Protein AF-A0A4P2VDH7-F1 (afdb_monomer_lite)

Organism: Plasmodium hylobati (NCBI:txid77520)

pLDDT: mean 75.82, std 11.53, range [51.06, 90.81]

Foldseek 3Di:
DWDFLDDDPNWTWIWDFDDPPFGKIKIKTLDDDDPVNVLVSVCVVVVDPPVPSVQWDWDWDQDPPSMIIIIITGD

Structure (mmCIF, N/CA/C/O backbone):
data_AF-A0A4P2VDH7-F1
#
_entry.id   AF-A0A4P2VDH7-F1
#
loop_
_atom_site.group_PDB
_atom_site.id
_atom_site.type_symbol
_atom_site.label_atom_id
_atom_site.label_alt_id
_atom_site.label_comp_id
_atom_site.label_asym_id
_atom_site.label_entity_id
_atom_site.label_seq_id
_atom_site.pdbx_PDB_ins_code
_atom_site.Cartn_x
_atom_site.Cartn_y
_atom_site.Cartn_z
_atom_site.occupancy
_atom_site.B_iso_or_equiv
_atom_site.auth_seq_id
_atom_site.auth_comp_id
_atom_site.auth_asym_id
_atom_site.auth_atom_id
_atom_site.pdbx_PDB_model_num
ATOM 1 N N . MET A 1 1 ? -13.785 9.607 -4.541 1.00 53.44 1 MET A N 1
ATOM 2 C CA . MET A 1 1 ? -12.888 10.473 -5.327 1.00 53.44 1 MET A CA 1
ATOM 3 C C . MET A 1 1 ? -11.492 9.850 -5.342 1.00 53.44 1 MET A C 1
ATOM 5 O O . MET A 1 1 ? -11.139 9.245 -4.334 1.00 53.44 1 MET A O 1
ATOM 9 N N . LYS A 1 2 ? -10.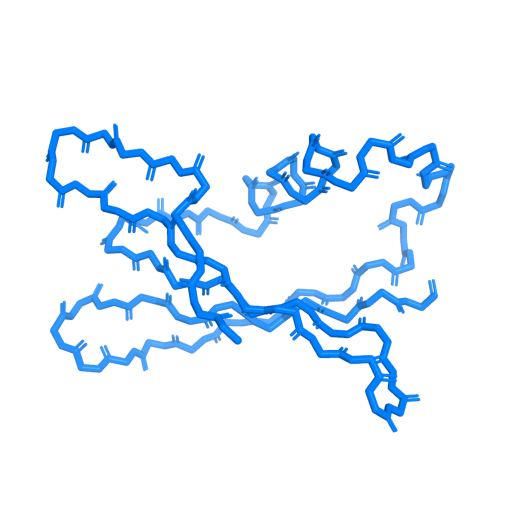768 9.851 -6.473 1.00 59.88 2 LYS A N 1
ATOM 10 C CA . LYS A 1 2 ? -9.333 9.503 -6.496 1.00 59.88 2 LYS A CA 1
ATOM 11 C C . LYS A 1 2 ? -8.568 10.817 -6.406 1.00 59.88 2 LYS A C 1
ATOM 13 O O . LYS A 1 2 ? -8.765 11.665 -7.266 1.00 59.88 2 LYS A O 1
ATOM 18 N N . GLU A 1 3 ? -7.735 10.969 -5.394 1.00 66.50 3 GLU A N 1
ATOM 19 C CA . GLU A 1 3 ? -6.927 12.168 -5.174 1.00 66.50 3 GLU A CA 1
ATOM 20 C C . GLU A 1 3 ? -5.446 11.808 -5.332 1.00 66.50 3 GLU A C 1
ATOM 22 O O . GLU A 1 3 ? -5.057 10.652 -5.135 1.00 66.50 3 GLU A O 1
ATOM 27 N N . ILE A 1 4 ? -4.622 12.765 -5.759 1.00 61.72 4 ILE A N 1
ATOM 28 C CA . ILE A 1 4 ? -3.177 12.569 -5.932 1.00 61.72 4 ILE A CA 1
ATOM 29 C C . ILE A 1 4 ? -2.503 12.928 -4.608 1.00 61.72 4 ILE A C 1
ATOM 31 O O . ILE A 1 4 ? -2.633 14.054 -4.143 1.00 61.72 4 ILE A O 1
ATOM 35 N N . ILE A 1 5 ? -1.791 11.973 -4.003 1.00 68.75 5 ILE A N 1
ATOM 36 C CA . ILE A 1 5 ? -0.991 12.215 -2.788 1.00 68.75 5 ILE A CA 1
ATOM 37 C C . ILE A 1 5 ? 0.342 12.849 -3.173 1.00 68.75 5 ILE A C 1
ATOM 39 O O . ILE A 1 5 ? 0.827 13.761 -2.512 1.00 68.75 5 ILE A O 1
ATOM 43 N N . LEU A 1 6 ? 0.975 12.286 -4.204 1.00 65.69 6 LEU A N 1
ATOM 44 C CA . LEU A 1 6 ? 2.368 12.540 -4.530 1.00 65.69 6 LEU A CA 1
ATOM 45 C C . LEU A 1 6 ? 2.617 12.222 -6.003 1.00 65.69 6 LEU A C 1
ATOM 47 O O . LEU A 1 6 ? 2.119 11.216 -6.520 1.00 65.69 6 LEU A O 1
ATOM 51 N N . ASN A 1 7 ? 3.389 13.077 -6.666 1.00 66.44 7 ASN A N 1
ATOM 52 C CA . ASN A 1 7 ? 3.801 12.904 -8.052 1.00 66.44 7 ASN A CA 1
ATOM 53 C C . ASN A 1 7 ? 5.325 13.027 -8.136 1.00 66.44 7 ASN A C 1
ATOM 55 O O . ASN A 1 7 ? 5.861 14.118 -7.966 1.00 66.44 7 ASN A O 1
ATOM 59 N N . PHE A 1 8 ? 6.008 11.915 -8.404 1.00 62.03 8 PHE A N 1
ATOM 60 C CA . PHE A 1 8 ? 7.446 11.906 -8.670 1.00 62.03 8 PHE A CA 1
ATOM 61 C C . PHE A 1 8 ? 7.687 11.518 -10.121 1.00 62.03 8 PHE A C 1
ATOM 63 O O . PHE A 1 8 ? 7.500 10.354 -10.458 1.00 62.03 8 PHE A O 1
ATOM 70 N N . TYR A 1 9 ? 8.120 12.455 -10.969 1.00 58.47 9 TYR A N 1
ATOM 71 C CA . TYR A 1 9 ? 8.565 12.166 -12.342 1.00 58.47 9 TYR A CA 1
ATOM 72 C C . TYR A 1 9 ? 7.641 11.176 -13.093 1.00 58.47 9 TYR A C 1
ATOM 74 O O . TYR A 1 9 ? 8.063 10.088 -13.478 1.00 58.47 9 TYR A O 1
ATOM 82 N N . TYR A 1 10 ? 6.356 11.525 -13.251 1.00 61.47 10 TYR A N 1
ATOM 83 C CA . TYR A 1 10 ? 5.300 10.703 -13.884 1.00 61.47 10 TYR A CA 1
ATOM 84 C C . TYR A 1 10 ? 4.876 9.429 -13.142 1.00 61.47 10 TYR A C 1
ATOM 86 O O . TYR A 1 10 ? 4.038 8.660 -13.626 1.00 61.47 10 TYR A O 1
ATOM 94 N N . ASN A 1 11 ? 5.392 9.213 -11.938 1.00 69.81 11 ASN A N 1
ATOM 95 C CA . ASN A 1 11 ? 4.901 8.186 -11.047 1.00 69.81 11 ASN A CA 1
ATOM 96 C C . ASN A 1 11 ? 3.947 8.779 -10.020 1.00 69.81 11 ASN A C 1
ATOM 98 O O . ASN A 1 11 ? 4.333 9.324 -8.983 1.00 69.81 11 ASN A O 1
ATOM 102 N N . TYR A 1 12 ? 2.669 8.623 -10.329 1.00 73.69 12 TYR A N 1
ATOM 103 C CA . TYR A 1 12 ? 1.587 9.105 -9.497 1.00 73.69 12 TYR A CA 1
ATOM 104 C C . TYR A 1 12 ? 1.228 8.083 -8.417 1.00 73.69 12 TYR A C 1
ATOM 106 O O . TYR A 1 12 ? 1.004 6.899 -8.702 1.00 73.69 12 TYR A O 1
ATOM 114 N N . ILE A 1 13 ? 1.121 8.568 -7.182 1.00 80.38 13 ILE A N 1
ATOM 115 C CA . ILE A 1 13 ? 0.503 7.853 -6.071 1.00 80.38 13 ILE A CA 1
ATOM 116 C C . ILE A 1 13 ? -0.898 8.427 -5.885 1.00 80.38 13 ILE A C 1
ATOM 118 O O . ILE A 1 13 ? -1.072 9.562 -5.437 1.00 80.38 13 ILE A O 1
ATOM 122 N N . TYR A 1 14 ? -1.905 7.631 -6.226 1.00 81.62 14 TYR A N 1
ATOM 123 C CA . TYR A 1 14 ? -3.304 7.989 -6.024 1.00 81.62 14 TYR A CA 1
ATOM 124 C C . TYR A 1 14 ? -3.834 7.345 -4.757 1.00 81.62 14 TYR A C 1
ATOM 126 O O . TYR A 1 14 ? -3.494 6.199 -4.461 1.00 81.62 14 TYR A O 1
ATOM 134 N N . TYR A 1 15 ? -4.760 8.015 -4.081 1.00 78.56 15 TYR A N 1
ATOM 135 C CA . TYR A 1 15 ? -5.544 7.405 -3.020 1.00 78.56 15 TYR A CA 1
ATOM 136 C C . TYR A 1 15 ? -7.041 7.565 -3.216 1.00 78.56 15 TYR A C 1
ATOM 138 O O . TYR A 1 15 ? -7.527 8.486 -3.868 1.00 78.56 15 TYR A O 1
ATOM 146 N N . LYS A 1 16 ? -7.780 6.618 -2.645 1.00 80.31 16 LYS A N 1
ATOM 147 C CA . LYS A 1 16 ? -9.227 6.675 -2.479 1.00 80.31 16 LYS A CA 1
ATOM 148 C C . LYS A 1 16 ? -9.552 6.261 -1.052 1.00 80.31 16 LYS A C 1
ATOM 150 O O . LYS A 1 16 ? -9.147 5.180 -0.623 1.00 80.31 16 LYS A O 1
ATOM 155 N N . ILE A 1 17 ? -10.310 7.096 -0.351 1.00 74.69 17 ILE A N 1
ATOM 156 C CA . ILE A 1 17 ? -10.842 6.788 0.978 1.00 74.69 17 ILE A CA 1
ATOM 157 C C . ILE A 1 17 ? -12.297 6.359 0.841 1.00 74.69 17 ILE A C 1
ATOM 159 O O . ILE A 1 17 ? -13.033 6.862 -0.012 1.00 74.69 17 ILE A O 1
ATOM 163 N N . SER A 1 18 ? -12.716 5.421 1.679 1.00 70.44 18 SER A N 1
ATOM 164 C CA . SER A 1 18 ? -14.125 5.134 1.884 1.00 70.44 18 SER A CA 1
ATOM 165 C C . SER A 1 18 ? -14.391 4.795 3.344 1.00 70.44 18 SER A C 1
ATOM 167 O O . SER A 1 18 ? -13.6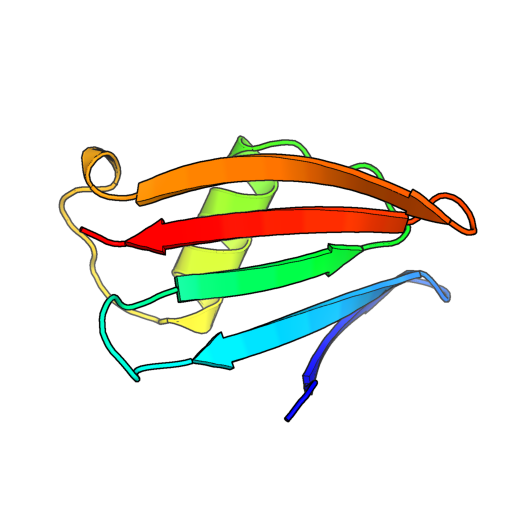05 4.107 3.999 1.00 70.44 18 SER A O 1
ATOM 169 N N . PHE A 1 19 ? -15.519 5.296 3.837 1.00 64.12 19 PHE A N 1
ATOM 170 C CA . PHE A 1 19 ? -15.906 5.252 5.246 1.00 64.12 19 PHE A CA 1
ATOM 171 C C . PHE A 1 19 ? -17.114 4.346 5.516 1.00 64.12 19 PHE A C 1
ATOM 173 O O . PHE A 1 19 ? -17.582 4.268 6.642 1.00 64.12 19 PHE A O 1
ATOM 180 N N . ILE A 1 20 ? -17.616 3.639 4.501 1.00 57.06 20 ILE A N 1
ATOM 181 C CA . ILE A 1 20 ? -18.959 3.037 4.513 1.00 57.06 20 ILE A CA 1
ATOM 182 C C . ILE A 1 20 ? -19.137 1.822 5.445 1.00 57.06 20 ILE A C 1
ATOM 184 O O . ILE A 1 20 ? -20.269 1.414 5.658 1.00 57.06 20 ILE A O 1
ATOM 188 N N . LYS A 1 21 ? -18.075 1.245 6.031 1.00 51.97 21 LYS A N 1
ATOM 189 C CA . LYS A 1 21 ? -18.206 0.128 7.006 1.00 51.97 21 LYS A CA 1
ATOM 190 C C . LYS A 1 21 ? -16.956 -0.120 7.854 1.00 51.97 21 LYS A C 1
ATOM 192 O O . LYS A 1 21 ? -17.064 -0.444 9.022 1.00 51.97 21 LYS A O 1
ATOM 197 N N . ASN A 1 22 ? -15.776 0.073 7.269 1.00 58.50 22 ASN A N 1
ATOM 198 C CA . ASN A 1 22 ? -14.469 0.079 7.929 1.00 58.50 22 ASN A CA 1
ATOM 199 C C . ASN A 1 22 ? -13.668 1.237 7.325 1.00 58.50 22 ASN A C 1
ATOM 201 O O . ASN A 1 22 ? -13.864 1.546 6.150 1.00 58.50 22 ASN A O 1
ATOM 205 N N . LYS A 1 23 ? -12.769 1.887 8.072 1.00 64.62 23 LYS A N 1
ATOM 206 C CA . LYS A 1 23 ? -11.883 2.916 7.497 1.00 64.62 23 LYS A CA 1
ATOM 207 C C . LYS A 1 23 ? -10.872 2.231 6.581 1.00 64.62 23 LYS A C 1
ATOM 209 O O . LYS A 1 23 ? -9.845 1.736 7.050 1.00 64.62 23 LYS A O 1
ATOM 214 N N . TYR A 1 24 ? -11.187 2.169 5.286 1.00 72.81 24 TYR A N 1
ATOM 215 C CA . TYR A 1 24 ? -10.295 1.604 4.283 1.00 72.81 24 TYR A CA 1
ATOM 216 C C . TYR A 1 24 ? -9.736 2.678 3.360 1.00 72.81 24 TYR A C 1
ATOM 218 O O . TYR A 1 24 ? -10.453 3.518 2.811 1.00 72.81 24 TYR A O 1
ATOM 226 N N . TYR A 1 25 ? -8.423 2.607 3.180 1.00 79.25 25 TYR A N 1
ATOM 227 C CA . TYR A 1 25 ? -7.670 3.429 2.250 1.00 79.25 25 TYR A CA 1
ATOM 228 C C . TYR A 1 25 ? -7.191 2.530 1.124 1.00 79.25 25 TYR A C 1
ATOM 230 O O . TYR A 1 25 ? -6.723 1.412 1.348 1.00 79.25 25 TYR A O 1
ATOM 238 N N . ILE A 1 26 ? -7.331 3.015 -0.101 1.00 84.94 26 ILE A N 1
ATOM 239 C CA . ILE A 1 26 ? -6.825 2.331 -1.280 1.00 84.94 26 ILE A CA 1
ATOM 240 C C . ILE A 1 26 ? -5.774 3.222 -1.908 1.00 84.94 26 ILE A C 1
ATOM 242 O O . ILE A 1 26 ? -6.113 4.323 -2.332 1.00 84.94 26 ILE A O 1
ATOM 246 N N . ILE A 1 27 ? -4.538 2.738 -1.992 1.00 85.75 27 ILE A N 1
ATOM 247 C CA . ILE A 1 27 ? -3.448 3.435 -2.679 1.00 85.75 27 ILE A CA 1
ATOM 248 C C . ILE A 1 27 ? -3.150 2.729 -3.999 1.00 85.75 27 ILE A C 1
ATOM 250 O O . ILE A 1 27 ? -3.042 1.506 -4.046 1.00 85.75 27 ILE A O 1
ATOM 254 N N . TYR A 1 28 ? -3.007 3.504 -5.067 1.00 86.44 28 TYR A N 1
ATOM 255 C CA . TYR A 1 28 ? -2.566 3.037 -6.375 1.00 86.44 28 TYR A CA 1
ATOM 256 C C . TYR A 1 28 ? -1.236 3.694 -6.699 1.00 86.44 28 TYR A C 1
ATOM 258 O O . TYR A 1 28 ? -1.123 4.914 -6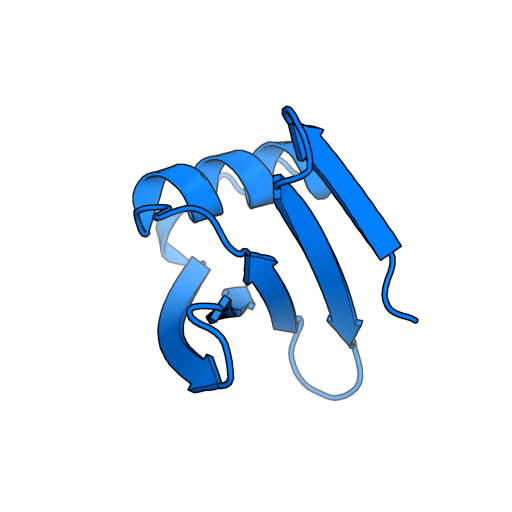.636 1.00 86.44 28 TYR A O 1
ATOM 266 N N . THR A 1 29 ? -0.245 2.898 -7.070 1.00 84.81 29 THR A N 1
ATOM 267 C CA . THR A 1 29 ? 1.091 3.395 -7.412 1.00 84.81 29 THR A CA 1
ATOM 268 C C . THR A 1 29 ? 1.644 2.627 -8.599 1.00 84.81 29 THR A C 1
ATOM 270 O O . THR A 1 29 ? 1.420 1.423 -8.715 1.00 84.81 29 THR A O 1
ATOM 273 N N . LYS A 1 30 ? 2.363 3.331 -9.473 1.00 84.00 30 LYS A N 1
ATOM 274 C CA . LYS A 1 30 ? 3.167 2.735 -10.547 1.00 84.00 30 LYS A CA 1
ATOM 275 C C . LYS A 1 30 ? 4.580 2.361 -10.071 1.00 84.00 30 LYS A C 1
ATOM 277 O O . LYS A 1 30 ? 5.194 1.459 -10.626 1.00 84.00 30 LYS A O 1
ATOM 282 N N . ILE A 1 31 ? 5.073 3.013 -9.011 1.00 84.38 31 ILE A N 1
ATOM 283 C CA . ILE A 1 31 ? 6.348 2.683 -8.360 1.00 84.38 31 ILE A CA 1
ATOM 284 C C . ILE A 1 31 ? 6.165 1.486 -7.430 1.00 84.38 31 ILE A C 1
ATOM 286 O O . ILE A 1 31 ? 5.124 1.309 -6.780 1.00 84.38 31 ILE A O 1
ATOM 290 N N . TYR A 1 32 ? 7.225 0.692 -7.324 1.00 81.06 32 TYR A N 1
ATOM 291 C CA . TYR A 1 32 ? 7.367 -0.300 -6.276 1.00 81.06 32 TYR A CA 1
ATOM 292 C C . TYR A 1 32 ? 7.481 0.375 -4.900 1.00 81.06 32 TYR A C 1
ATOM 294 O O . TYR A 1 32 ? 8.509 0.945 -4.559 1.00 81.06 32 TYR A O 1
ATOM 302 N N . LEU A 1 33 ? 6.415 0.288 -4.106 1.00 85.44 33 LEU A N 1
ATOM 303 C CA . LEU A 1 33 ? 6.413 0.677 -2.694 1.00 85.44 33 LEU A CA 1
ATOM 304 C C . LEU A 1 33 ? 6.365 -0.578 -1.828 1.00 85.44 33 LEU A C 1
ATOM 306 O O . LEU A 1 33 ? 5.624 -1.513 -2.120 1.00 85.44 33 LEU A O 1
ATOM 310 N N . THR A 1 34 ? 7.133 -0.623 -0.752 1.00 88.38 34 THR A N 1
ATOM 311 C CA . THR A 1 34 ? 7.012 -1.690 0.241 1.00 88.38 34 THR A CA 1
ATOM 312 C C . THR A 1 34 ? 5.813 -1.436 1.155 1.00 88.38 34 THR A C 1
ATOM 314 O O . THR A 1 34 ? 5.235 -0.346 1.204 1.00 88.38 34 THR A O 1
ATOM 317 N N . LYS A 1 35 ? 5.422 -2.447 1.942 1.00 87.31 35 LYS A N 1
ATOM 318 C CA . LYS A 1 35 ? 4.389 -2.260 2.975 1.00 87.31 35 LYS A CA 1
ATOM 319 C C . LYS A 1 35 ? 4.802 -1.214 4.020 1.00 87.31 35 LYS A C 1
ATOM 321 O O . LYS A 1 35 ? 3.924 -0.552 4.568 1.00 87.31 35 LYS A O 1
ATOM 326 N N . LEU A 1 36 ? 6.103 -1.066 4.290 1.00 86.81 36 LEU A N 1
ATOM 327 C CA . LEU A 1 36 ? 6.627 -0.057 5.212 1.00 86.81 36 LEU A CA 1
ATOM 328 C C . LEU A 1 36 ? 6.456 1.352 4.638 1.00 86.81 36 LEU A C 1
ATOM 330 O O . LEU A 1 36 ? 5.922 2.213 5.331 1.00 86.81 36 LEU A O 1
ATOM 334 N N . ASP A 1 37 ? 6.780 1.566 3.362 1.00 86.62 37 ASP A N 1
ATOM 335 C CA . ASP A 1 37 ? 6.609 2.873 2.709 1.00 86.62 37 ASP A CA 1
ATOM 336 C C . ASP A 1 37 ? 5.148 3.330 2.749 1.00 86.62 37 ASP A C 1
ATOM 338 O O . ASP A 1 37 ? 4.833 4.450 3.148 1.00 86.62 37 ASP A O 1
ATOM 342 N N . ILE A 1 38 ? 4.224 2.419 2.425 1.00 86.56 38 ILE A N 1
ATOM 343 C CA . ILE A 1 38 ? 2.780 2.678 2.491 1.00 86.56 38 ILE A CA 1
ATOM 344 C C . ILE A 1 38 ? 2.340 3.050 3.912 1.00 86.56 38 ILE A C 1
ATOM 346 O O . ILE A 1 38 ? 1.490 3.924 4.087 1.00 86.56 38 ILE A O 1
ATOM 350 N N . LYS A 1 39 ? 2.930 2.422 4.935 1.00 84.88 39 LYS A N 1
ATOM 351 C CA . LYS A 1 39 ? 2.649 2.719 6.345 1.00 84.88 39 LYS A CA 1
ATOM 352 C C . LYS A 1 39 ? 3.077 4.144 6.715 1.00 84.88 39 LYS A C 1
ATOM 354 O O . LYS A 1 39 ? 2.317 4.839 7.388 1.00 84.88 39 LYS A O 1
ATOM 359 N N . TYR A 1 40 ? 4.233 4.602 6.232 1.00 84.25 40 TYR A N 1
ATOM 360 C CA . TYR A 1 40 ? 4.693 5.983 6.416 1.00 84.25 40 TYR A CA 1
ATOM 361 C C . TYR A 1 40 ? 3.840 6.997 5.649 1.00 84.25 40 TYR A C 1
ATOM 363 O O . TYR A 1 40 ? 3.440 8.010 6.221 1.00 84.25 40 TYR A O 1
ATOM 371 N N . ILE A 1 41 ? 3.488 6.706 4.393 1.00 83.44 41 ILE A N 1
ATOM 372 C CA . ILE A 1 41 ? 2.611 7.564 3.581 1.00 83.44 41 ILE A CA 1
ATOM 373 C C . ILE A 1 41 ? 1.268 7.773 4.292 1.00 83.44 41 ILE A C 1
ATOM 375 O O . ILE A 1 41 ? 0.816 8.904 4.458 1.00 83.44 41 ILE A O 1
ATOM 379 N N . ILE A 1 42 ? 0.657 6.693 4.782 1.00 80.50 42 ILE A N 1
ATOM 380 C CA . ILE A 1 42 ? -0.613 6.754 5.512 1.00 80.50 42 ILE A CA 1
ATOM 381 C C . ILE A 1 42 ? -0.492 7.537 6.823 1.00 80.50 42 ILE A C 1
ATOM 383 O O . ILE A 1 42 ? -1.388 8.323 7.135 1.00 80.50 42 ILE A O 1
ATOM 387 N N . LYS A 1 43 ? 0.614 7.382 7.564 1.00 78.3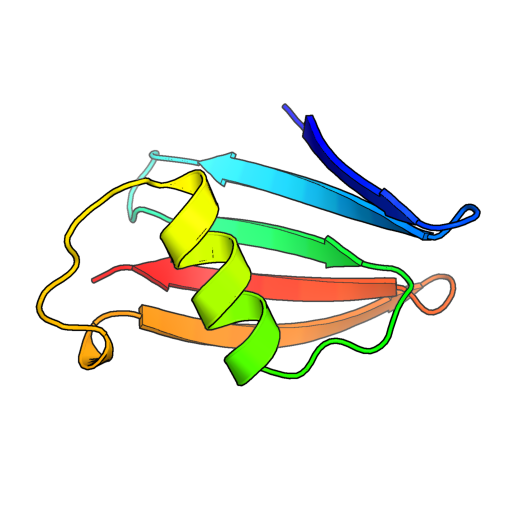8 43 LYS A N 1
ATOM 388 C CA . LYS A 1 43 ? 0.884 8.183 8.770 1.00 78.38 43 LYS A CA 1
ATOM 389 C C . LYS A 1 43 ? 0.868 9.679 8.448 1.00 78.38 43 LYS A C 1
ATOM 391 O O . LYS A 1 43 ? 0.204 10.448 9.141 1.00 78.38 43 LYS A O 1
ATOM 396 N N . ASN A 1 44 ? 1.566 10.067 7.382 1.00 77.06 44 ASN A N 1
ATOM 397 C CA . ASN A 1 44 ? 1.710 11.465 6.988 1.00 77.06 44 ASN A CA 1
ATOM 398 C C . ASN A 1 44 ? 0.389 12.067 6.491 1.00 77.06 44 ASN A C 1
ATOM 400 O O . ASN A 1 44 ? 0.070 13.194 6.856 1.00 77.06 44 ASN A O 1
ATOM 404 N N . ILE A 1 45 ? -0.400 11.317 5.712 1.00 75.31 45 ILE A N 1
ATOM 405 C CA . ILE A 1 45 ? -1.694 11.790 5.189 1.00 75.31 45 ILE A CA 1
ATOM 406 C C . ILE A 1 45 ? -2.709 11.975 6.308 1.00 75.31 45 ILE A C 1
ATOM 408 O O . ILE A 1 45 ? -3.357 13.013 6.395 1.00 75.31 45 ILE A O 1
ATOM 412 N N . ILE A 1 46 ? -2.883 10.960 7.159 1.00 71.75 46 ILE A N 1
ATOM 413 C CA . ILE A 1 46 ? -3.964 10.992 8.146 1.00 71.75 46 ILE A CA 1
ATOM 414 C C . ILE A 1 46 ? -3.611 11.950 9.299 1.00 71.75 46 ILE A C 1
ATOM 416 O O . ILE A 1 46 ? -4.503 12.320 10.061 1.00 71.75 46 ILE A O 1
ATOM 420 N N . LYS A 1 47 ? -2.334 12.363 9.437 1.00 64.69 47 LYS A N 1
ATOM 421 C CA . LYS A 1 47 ? -1.803 13.203 10.536 1.00 64.69 47 LYS A CA 1
ATOM 422 C C . LYS A 1 47 ? -2.289 12.756 11.921 1.00 64.69 47 LYS A C 1
ATOM 424 O O . LYS A 1 47 ? -2.340 13.535 12.867 1.00 64.69 47 LYS A O 1
ATOM 429 N N . LYS A 1 48 ? -2.685 11.489 12.046 1.00 61.69 48 LYS A N 1
ATOM 430 C CA . LYS A 1 48 ? -3.162 10.918 13.294 1.00 61.69 48 LYS A CA 1
ATOM 431 C C . LYS A 1 48 ? -1.985 10.294 13.998 1.00 61.69 48 LYS A C 1
ATOM 433 O O . LYS A 1 48 ? -1.275 9.470 13.418 1.00 61.69 48 LYS A O 1
ATOM 438 N N . ASN A 1 49 ? -1.875 10.616 15.279 1.00 52.59 49 ASN A N 1
ATOM 439 C CA . ASN A 1 49 ? -1.147 9.819 16.251 1.00 52.59 49 ASN A CA 1
ATOM 440 C C . ASN A 1 49 ? -1.871 8.476 16.403 1.00 52.59 49 ASN A C 1
ATOM 442 O O . ASN A 1 49 ? -2.555 8.213 17.387 1.00 52.59 49 ASN A O 1
ATOM 446 N N . TYR A 1 50 ? -1.771 7.616 15.390 1.00 57.00 50 TYR A N 1
ATOM 447 C CA . TYR A 1 50 ? -1.993 6.197 15.584 1.00 57.00 50 TYR A CA 1
ATOM 448 C C . TYR A 1 50 ? -0.837 5.713 16.458 1.00 57.00 50 TYR A C 1
ATOM 450 O O . TYR A 1 50 ? 0.173 5.234 15.952 1.00 57.00 50 TYR A O 1
ATOM 458 N N . ASN A 1 51 ? -0.986 5.858 17.778 1.00 51.06 51 ASN A N 1
ATOM 459 C CA . ASN A 1 51 ? -0.053 5.295 18.755 1.00 51.06 51 ASN A CA 1
ATOM 460 C C . ASN A 1 51 ? 0.094 3.779 18.565 1.00 51.06 51 ASN A C 1
ATOM 462 O O . ASN A 1 51 ? 1.098 3.207 18.969 1.00 51.06 51 ASN A O 1
ATOM 466 N N . ASN A 1 52 ? -0.864 3.137 17.883 1.00 58.75 52 ASN A N 1
ATOM 467 C CA . ASN A 1 52 ? -0.836 1.715 17.597 1.00 58.75 52 ASN A CA 1
ATOM 468 C C . ASN A 1 52 ? -0.764 1.419 16.094 1.00 58.75 52 ASN A C 1
ATOM 470 O O . ASN A 1 52 ? -1.733 1.039 15.443 1.00 58.75 52 ASN A O 1
ATOM 474 N N . PHE A 1 53 ? 0.443 1.521 15.543 1.00 62.50 53 PHE A N 1
ATOM 475 C CA . PHE A 1 53 ? 0.776 1.066 14.191 1.00 62.50 53 PHE A CA 1
ATOM 476 C C . PHE A 1 53 ? 0.444 -0.408 13.909 1.00 62.50 53 PHE A C 1
ATOM 478 O O . PHE A 1 53 ? 0.382 -0.801 12.741 1.00 62.50 53 PHE A O 1
ATOM 485 N N . ASN A 1 54 ? 0.248 -1.215 14.955 1.00 64.12 54 ASN A N 1
ATOM 486 C CA . ASN A 1 54 ? -0.200 -2.603 14.857 1.00 64.12 54 ASN A CA 1
ATOM 487 C C . ASN A 1 54 ? -1.664 -2.740 14.417 1.00 64.12 54 ASN A C 1
ATOM 489 O O . ASN A 1 54 ? -2.072 -3.826 14.009 1.00 64.12 54 ASN A O 1
ATOM 493 N N . SER A 1 55 ? -2.456 -1.665 14.451 1.00 74.81 55 SER A N 1
ATOM 494 C CA . SER A 1 55 ? -3.855 -1.708 14.014 1.00 74.81 55 SER A CA 1
ATOM 495 C C . SER A 1 55 ? -4.016 -1.591 12.488 1.00 74.81 55 SER A C 1
ATOM 497 O O . SER A 1 55 ? -5.100 -1.837 11.956 1.00 74.81 55 SER A O 1
ATOM 499 N N . ILE A 1 56 ? -2.933 -1.279 11.760 1.00 81.88 56 ILE A N 1
ATOM 500 C CA . ILE A 1 56 ? -2.942 -1.101 10.304 1.00 81.88 56 ILE A CA 1
ATOM 501 C C . ILE A 1 56 ? -2.587 -2.419 9.604 1.00 81.88 56 ILE A C 1
ATOM 503 O O . ILE A 1 56 ? -1.454 -2.895 9.670 1.00 81.88 56 ILE A O 1
ATOM 507 N N . LYS A 1 57 ? -3.540 -2.982 8.857 1.00 86.06 57 LYS A N 1
ATOM 508 C CA . LYS A 1 57 ? -3.330 -4.157 8.000 1.00 86.06 57 LYS A CA 1
ATOM 509 C C . LYS A 1 57 ? -3.206 -3.723 6.541 1.00 86.06 57 LYS A C 1
ATOM 511 O O . LYS A 1 57 ? -4.121 -3.106 6.002 1.00 86.06 57 LYS A O 1
ATOM 516 N N . ILE A 1 58 ? -2.088 -4.076 5.901 1.00 89.25 58 ILE A N 1
ATOM 517 C CA . ILE A 1 58 ? -1.781 -3.705 4.511 1.00 89.25 58 ILE A CA 1
ATOM 518 C C . ILE A 1 58 ? -1.623 -4.962 3.656 1.00 89.25 58 ILE A C 1
ATOM 520 O O . ILE A 1 58 ? -0.713 -5.772 3.870 1.00 89.25 58 ILE A O 1
ATOM 524 N N . ASN A 1 59 ? -2.470 -5.069 2.638 1.00 89.94 59 ASN A N 1
ATOM 525 C CA . ASN A 1 59 ? -2.383 -6.072 1.582 1.00 89.94 59 ASN A CA 1
ATOM 526 C C . ASN A 1 59 ? -2.225 -5.378 0.230 1.00 89.94 59 ASN A C 1
ATOM 528 O O . ASN A 1 59 ? -2.679 -4.248 0.063 1.00 89.94 59 ASN A O 1
ATOM 532 N N . TYR A 1 60 ? -1.599 -6.042 -0.738 1.00 90.81 60 TYR A N 1
ATOM 533 C CA . TYR A 1 60 ? -1.456 -5.492 -2.081 1.00 90.81 60 TYR A CA 1
ATOM 534 C C . TYR A 1 60 ? -1.733 -6.532 -3.152 1.00 90.81 60 TYR A C 1
ATOM 536 O O . TYR A 1 60 ? -1.564 -7.728 -2.928 1.00 90.81 60 TYR A O 1
ATOM 544 N N . VAL A 1 61 ? -2.157 -6.045 -4.311 1.00 90.31 61 VAL A N 1
ATOM 545 C CA . VAL A 1 61 ? -2.343 -6.829 -5.529 1.00 90.31 61 VAL A CA 1
ATOM 546 C C . VAL A 1 61 ? -1.742 -6.070 -6.703 1.00 90.31 61 VAL A C 1
ATOM 548 O O . VAL A 1 61 ? -1.822 -4.839 -6.768 1.00 90.31 61 VAL A O 1
ATOM 551 N N . ASN A 1 62 ? -1.140 -6.802 -7.633 1.00 88.00 6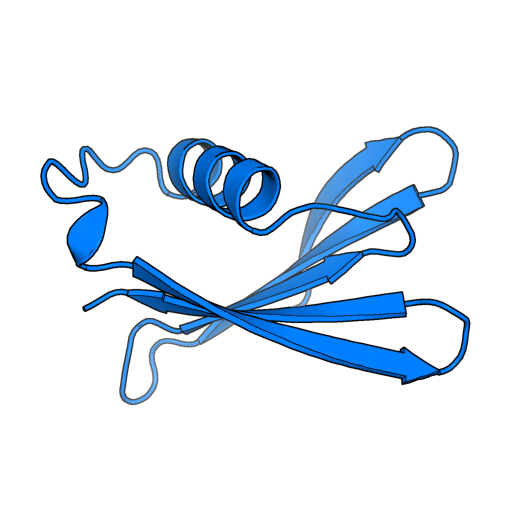2 ASN A N 1
ATOM 552 C CA . ASN A 1 62 ? -0.718 -6.235 -8.907 1.00 88.00 62 ASN A CA 1
ATOM 553 C C . ASN A 1 62 ? -1.956 -6.083 -9.802 1.00 88.00 62 ASN A C 1
ATOM 555 O O . ASN A 1 62 ? -2.808 -6.968 -9.853 1.00 88.00 62 ASN A O 1
ATOM 559 N N . ILE A 1 63 ? -2.071 -4.948 -10.479 1.00 86.56 63 ILE A N 1
ATOM 560 C CA . ILE A 1 63 ? -3.142 -4.638 -11.432 1.00 86.56 63 ILE A CA 1
ATOM 561 C C . ILE A 1 63 ? -2.521 -4.276 -12.790 1.00 86.56 63 ILE A C 1
ATOM 563 O O . ILE A 1 63 ? -1.303 -4.141 -12.907 1.00 86.56 63 ILE A O 1
ATOM 567 N N . LYS A 1 64 ? -3.352 -4.154 -13.835 1.00 84.12 64 LYS A N 1
ATOM 568 C CA . LYS A 1 64 ? -2.898 -3.871 -15.210 1.00 84.12 64 LYS A CA 1
ATOM 569 C C . LYS A 1 64 ? -1.954 -2.655 -15.275 1.00 84.12 64 LYS A C 1
ATOM 571 O O . LYS A 1 64 ? -2.064 -1.727 -14.473 1.00 84.12 64 LYS A O 1
ATOM 576 N N . ASN A 1 65 ? -1.067 -2.655 -16.270 1.00 80.12 65 ASN A N 1
ATOM 577 C CA . ASN A 1 65 ? -0.120 -1.573 -16.579 1.00 80.12 65 ASN A CA 1
ATOM 578 C C . ASN A 1 65 ? 0.933 -1.315 -15.484 1.00 80.12 65 ASN A C 1
ATOM 580 O O . ASN A 1 65 ? 1.311 -0.169 -15.245 1.00 80.12 65 ASN A O 1
ATOM 584 N N . ASN A 1 66 ? 1.401 -2.375 -14.819 1.00 80.25 66 ASN A N 1
ATOM 585 C CA . ASN A 1 66 ? 2.433 -2.340 -13.770 1.00 80.25 66 ASN A CA 1
ATOM 586 C C . ASN A 1 66 ? 2.047 -1.530 -12.525 1.00 80.25 66 ASN A C 1
ATOM 588 O O . ASN A 1 66 ? 2.900 -1.189 -11.708 1.00 80.25 66 ASN A O 1
ATOM 592 N N . TYR A 1 67 ? 0.759 -1.243 -12.346 1.00 83.62 67 TYR A N 1
ATOM 593 C CA . TYR A 1 67 ? 0.291 -0.610 -11.126 1.00 83.62 67 TYR A CA 1
ATOM 594 C C . TYR A 1 67 ? 0.176 -1.641 -10.002 1.00 83.62 67 TYR A C 1
ATOM 596 O O . TYR A 1 67 ? -0.220 -2.792 -10.194 1.00 83.62 67 TYR A O 1
ATOM 604 N N . LYS A 1 68 ? 0.456 -1.198 -8.783 1.00 88.38 68 LYS A N 1
ATOM 605 C CA . LYS A 1 68 ? 0.126 -1.911 -7.555 1.00 88.38 68 LYS A CA 1
ATOM 606 C C . LYS A 1 68 ? -1.012 -1.206 -6.845 1.00 88.38 68 LYS A C 1
ATOM 608 O O . LYS A 1 68 ? -1.020 0.019 -6.713 1.00 88.38 68 LYS A O 1
ATOM 613 N N . LYS A 1 69 ? -1.965 -2.000 -6.368 1.00 89.56 69 LYS A N 1
ATOM 614 C CA . LYS A 1 69 ? -3.092 -1.549 -5.559 1.00 89.56 69 LYS A CA 1
ATOM 615 C C . LYS A 1 69 ? -2.916 -2.054 -4.135 1.00 89.56 69 LYS A C 1
ATOM 617 O O . LYS A 1 69 ? -2.918 -3.260 -3.904 1.00 89.56 69 LYS A O 1
ATOM 622 N N . TYR A 1 70 ? -2.812 -1.131 -3.191 1.00 89.69 70 TYR A N 1
ATOM 623 C CA . TYR A 1 70 ? -2.723 -1.401 -1.762 1.00 89.69 70 TYR A CA 1
ATOM 624 C C . TYR A 1 70 ? -4.083 -1.202 -1.116 1.00 89.69 70 TYR A C 1
ATOM 626 O O . TYR A 1 70 ? -4.702 -0.153 -1.280 1.00 89.69 70 TYR A O 1
ATOM 634 N N . TYR A 1 71 ? -4.521 -2.198 -0.359 1.00 88.62 71 TYR A N 1
ATOM 635 C CA . TYR A 1 71 ? -5.659 -2.116 0.540 1.00 88.62 71 TYR A CA 1
ATOM 636 C C . TYR A 1 71 ? -5.135 -1.962 1.958 1.00 88.62 71 TYR A C 1
ATOM 638 O O . TYR A 1 71 ? -4.415 -2.826 2.463 1.00 88.62 71 TYR A O 1
ATOM 646 N N . ILE A 1 72 ? -5.502 -0.855 2.584 1.00 87.75 72 ILE A N 1
ATOM 647 C CA . ILE A 1 72 ? -5.078 -0.500 3.929 1.00 87.75 72 ILE A CA 1
ATOM 648 C C . ILE A 1 72 ? -6.330 -0.461 4.787 1.00 87.75 72 ILE A C 1
ATOM 650 O O . ILE A 1 72 ? -7.208 0.380 4.594 1.00 87.75 72 ILE A O 1
ATOM 654 N N . LEU A 1 73 ? -6.411 -1.402 5.715 1.00 85.25 73 LEU A N 1
ATOM 655 C CA . LEU A 1 73 ? -7.447 -1.451 6.728 1.00 85.25 73 LEU A CA 1
ATOM 656 C C . LEU A 1 73 ? -6.871 -0.875 8.014 1.00 85.25 73 LEU A C 1
ATOM 658 O O . LEU A 1 73 ? -5.864 -1.375 8.513 1.00 85.25 73 LEU A O 1
ATOM 662 N N . ILE A 1 74 ? -7.526 0.147 8.548 1.00 78.19 74 ILE A N 1
ATOM 663 C CA . ILE A 1 74 ? -7.203 0.683 9.865 1.00 78.19 74 ILE A CA 1
ATOM 664 C C . ILE A 1 74 ? -8.244 0.147 10.842 1.00 78.19 74 ILE A C 1
ATOM 666 O O . ILE A 1 74 ? -9.427 0.462 10.693 1.00 78.19 74 ILE A O 1
ATOM 670 N N . LYS A 1 75 ? -7.797 -0.686 11.785 1.00 70.69 75 LYS A N 1
ATOM 671 C CA . LYS A 1 75 ?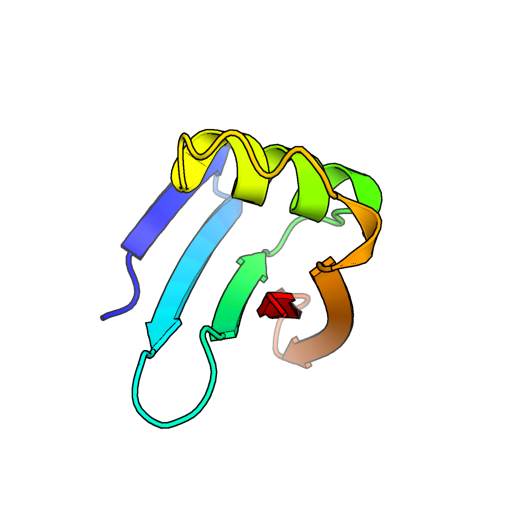 -8.585 -1.084 12.954 1.00 70.69 75 LYS A CA 1
ATOM 672 C C . LYS A 1 75 ? -8.576 0.025 14.000 1.00 70.69 75 LYS A C 1
ATOM 674 O O . LYS A 1 75 ? -7.508 0.669 14.161 1.00 70.69 75 LYS A O 1
#

Sequence (75 aa):
MKEIILNFYYNYIYYKISFIKNKYYIIYTKIYLTKLDIKYIIKNIIKKNYNNFNSIKINYVNIKNNYKKYYILIK

Secondary structure (DSSP, 8-state):
--EEEEEETTEEEEEEEE-SSSEEEEEEESS---HHHHHHHHHHHH----S-GGGEEEEEEEETTTEEEEEEEE-

Radius of gyration: 12.02 Å; chains: 1; bounding box: 28×20×35 Å